Protein AF-A0A699T1L9-F1 (afdb_monomer_lite)

pLDDT: mean 80.92, std 9.51, range [46.59, 93.19]

Structure (mmCIF, N/CA/C/O backbone):
data_AF-A0A699T1L9-F1
#
_entry.id   AF-A0A699T1L9-F1
#
loop_
_atom_site.group_PDB
_atom_site.id
_atom_site.type_symbol
_atom_site.label_atom_id
_atom_site.label_alt_id
_atom_site.label_comp_id
_atom_site.label_asym_id
_atom_site.label_entity_id
_atom_site.label_seq_id
_atom_site.pdbx_PDB_ins_code
_atom_site.Cartn_x
_atom_site.Cartn_y
_atom_site.Cartn_z
_atom_site.occupancy
_atom_site.B_iso_or_equiv
_atom_site.auth_seq_id
_atom_site.auth_comp_id
_atom_site.auth_asym_id
_atom_site.auth_atom_id
_atom_site.pdbx_PDB_model_num
ATOM 1 N N . MET A 1 1 ? 4.391 -13.750 -10.829 1.00 46.59 1 MET A N 1
ATOM 2 C CA . MET A 1 1 ? 3.892 -12.609 -11.623 1.00 46.59 1 MET A CA 1
ATOM 3 C C . MET A 1 1 ? 3.121 -11.680 -10.705 1.00 46.59 1 MET A C 1
ATOM 5 O O . MET A 1 1 ? 2.368 -12.176 -9.878 1.00 46.59 1 MET A O 1
ATOM 9 N N . SER A 1 2 ? 3.310 -10.368 -10.816 1.00 55.69 2 SER A N 1
ATOM 10 C CA . SER A 1 2 ? 2.404 -9.396 -10.206 1.00 55.69 2 SER A CA 1
ATOM 11 C C . SER A 1 2 ? 1.022 -9.536 -10.855 1.00 55.69 2 SER A C 1
ATOM 13 O O . SER A 1 2 ? 0.913 -9.517 -12.077 1.00 55.69 2 SER A O 1
ATOM 15 N N . TYR A 1 3 ? -0.024 -9.729 -10.048 1.00 71.50 3 TYR A N 1
ATOM 16 C CA . TYR A 1 3 ? -1.412 -9.925 -10.493 1.00 71.50 3 TYR A CA 1
ATOM 17 C C . TYR A 1 3 ? -2.049 -8.613 -10.993 1.00 71.50 3 TYR A C 1
ATOM 19 O O . TYR A 1 3 ? -3.048 -8.153 -10.443 1.00 71.50 3 TYR A O 1
ATOM 27 N N . LEU A 1 4 ? -1.418 -7.956 -11.970 1.00 85.25 4 LEU A N 1
ATOM 28 C CA . LEU A 1 4 ? -1.923 -6.725 -12.572 1.00 85.25 4 LEU A CA 1
ATOM 29 C C . LEU A 1 4 ? -2.845 -7.057 -13.748 1.00 85.25 4 LEU A C 1
ATOM 31 O O . LEU A 1 4 ? -2.422 -7.688 -14.714 1.00 85.25 4 LEU A O 1
ATOM 35 N N . PHE A 1 5 ? -4.091 -6.606 -13.659 1.00 88.19 5 PHE A N 1
ATOM 36 C CA . PHE A 1 5 ? -5.054 -6.572 -14.758 1.00 88.19 5 PHE A CA 1
ATOM 37 C C . PHE A 1 5 ? -4.905 -5.272 -15.550 1.00 88.19 5 PHE A C 1
ATOM 39 O O . PHE A 1 5 ? -4.371 -4.297 -15.024 1.00 88.19 5 PHE A O 1
ATOM 46 N N . ASP A 1 6 ? -5.383 -5.246 -16.795 1.00 92.44 6 ASP A N 1
ATOM 47 C CA . ASP A 1 6 ? -5.338 -4.062 -17.668 1.00 92.44 6 ASP A CA 1
ATOM 48 C C . ASP A 1 6 ? -3.940 -3.412 -17.708 1.00 92.44 6 ASP A C 1
ATOM 50 O O . ASP A 1 6 ? -3.790 -2.203 -17.539 1.00 92.44 6 ASP A O 1
ATOM 54 N N . PHE A 1 7 ? -2.892 -4.235 -17.841 1.00 90.94 7 PHE A N 1
ATOM 55 C CA . PHE A 1 7 ? -1.515 -3.757 -17.766 1.00 90.94 7 PHE A CA 1
ATOM 56 C C . PHE A 1 7 ? -1.160 -2.869 -18.964 1.00 90.94 7 PHE A C 1
ATOM 58 O O . PHE A 1 7 ? -1.182 -3.304 -20.115 1.00 90.94 7 PHE A O 1
ATOM 65 N N . GLU A 1 8 ? -0.735 -1.648 -18.666 1.00 93.19 8 GLU A N 1
ATOM 66 C CA . GLU A 1 8 ? -0.229 -0.672 -19.616 1.00 93.19 8 GLU A CA 1
ATOM 67 C C . GLU A 1 8 ? 1.285 -0.533 -19.440 1.00 93.19 8 GLU A C 1
ATOM 69 O O . GLU A 1 8 ? 1.792 -0.190 -18.365 1.00 93.19 8 GLU A O 1
ATOM 74 N N . LYS A 1 9 ? 2.035 -0.795 -20.513 1.00 92.38 9 LYS A N 1
ATOM 75 C CA . LYS A 1 9 ? 3.483 -0.590 -20.519 1.00 92.38 9 LYS A CA 1
ATOM 76 C C . LYS A 1 9 ? 3.784 0.906 -20.572 1.00 92.38 9 LYS A C 1
ATOM 78 O O . LYS A 1 9 ? 3.317 1.600 -21.466 1.00 92.38 9 LYS A O 1
ATOM 83 N N . LEU A 1 10 ? 4.641 1.373 -19.669 1.00 90.81 10 LEU A N 1
ATOM 84 C CA . LEU A 1 10 ? 5.040 2.774 -19.572 1.00 90.81 10 LEU A CA 1
ATOM 85 C C . LEU A 1 10 ? 6.554 2.919 -19.728 1.00 90.81 10 LEU A C 1
ATOM 87 O O . LEU A 1 10 ? 7.333 2.060 -19.314 1.00 90.81 10 LEU A O 1
ATOM 91 N N . ASN A 1 11 ? 6.984 4.060 -20.259 1.00 87.44 11 ASN A N 1
ATOM 92 C CA . ASN A 1 11 ? 8.362 4.526 -20.124 1.00 87.44 11 ASN A CA 1
ATOM 93 C C . ASN A 1 11 ? 8.466 5.465 -18.912 1.00 87.44 11 ASN A C 1
ATOM 95 O O . ASN A 1 11 ? 8.818 6.633 -19.053 1.00 87.44 11 ASN A O 1
ATOM 99 N N . GLY A 1 12 ? 8.054 4.967 -17.743 1.00 85.94 12 GLY A N 1
ATOM 100 C CA . GLY A 1 12 ? 7.908 5.778 -16.540 1.00 85.94 12 GLY A CA 1
ATOM 101 C C . GLY A 1 12 ? 9.241 6.256 -15.961 1.00 85.94 12 GLY A C 1
ATOM 102 O O . GLY A 1 12 ? 10.325 5.846 -16.387 1.00 85.94 12 GLY A O 1
ATOM 103 N N . GLY A 1 13 ? 9.136 7.124 -14.954 1.00 88.62 13 GLY A N 1
ATOM 104 C CA . GLY A 1 13 ? 10.280 7.631 -14.201 1.00 88.62 13 GLY A CA 1
ATOM 105 C C . GLY A 1 13 ? 10.988 6.560 -13.363 1.00 88.62 13 GLY A C 1
ATOM 106 O O . GLY A 1 13 ? 10.676 5.366 -13.411 1.00 88.62 13 GLY A O 1
ATOM 107 N N . TYR A 1 14 ? 11.956 7.010 -12.569 1.00 87.56 14 TYR A N 1
ATOM 108 C CA . TYR A 1 14 ? 12.707 6.162 -11.649 1.00 87.56 14 TYR A CA 1
ATOM 109 C C . TYR A 1 14 ? 12.236 6.380 -10.213 1.00 87.56 14 TYR A C 1
ATOM 111 O O . TYR A 1 14 ? 11.976 7.508 -9.805 1.00 87.56 14 TYR A O 1
ATOM 119 N N . VAL A 1 15 ? 12.167 5.300 -9.440 1.00 82.88 15 VAL A N 1
ATOM 120 C CA . VAL A 1 15 ? 11.810 5.321 -8.018 1.00 82.88 15 VAL A CA 1
ATOM 121 C C . VAL A 1 15 ? 12.934 4.706 -7.190 1.00 82.88 15 VAL A C 1
ATOM 123 O O . VAL A 1 15 ? 13.417 3.612 -7.487 1.00 82.88 15 VAL A O 1
ATOM 126 N N . ALA A 1 16 ? 13.390 5.432 -6.173 1.00 83.25 16 ALA A N 1
ATOM 127 C CA . ALA A 1 16 ? 14.438 4.994 -5.257 1.00 83.25 16 ALA A CA 1
ATOM 128 C C . ALA A 1 16 ? 13.836 4.443 -3.955 1.00 83.25 16 ALA A C 1
ATOM 130 O O . ALA A 1 16 ? 12.785 4.895 -3.510 1.00 83.25 16 ALA A O 1
ATOM 131 N N . PHE A 1 17 ? 14.519 3.479 -3.331 1.00 73.50 17 PHE A N 1
ATOM 132 C CA . PHE A 1 17 ? 14.109 2.871 -2.059 1.00 73.50 17 PHE A CA 1
ATOM 133 C C . PHE A 1 17 ? 15.242 2.939 -1.049 1.00 73.50 17 PHE A C 1
ATOM 135 O O . PHE A 1 17 ? 16.355 2.515 -1.372 1.00 73.50 17 PHE A O 1
ATOM 142 N N . GLY A 1 18 ? 14.937 3.407 0.166 1.00 69.56 18 GLY A N 1
ATOM 143 C CA . GLY A 1 18 ? 15.801 3.257 1.342 1.00 69.56 18 GLY A CA 1
ATOM 144 C C . GLY A 1 18 ? 17.262 3.649 1.104 1.00 69.56 18 GLY A C 1
ATOM 145 O O . GLY A 1 18 ? 18.150 2.860 1.397 1.00 69.56 18 GLY A O 1
ATOM 146 N N . GLY A 1 19 ? 17.511 4.816 0.500 1.00 65.06 19 GLY A N 1
ATOM 147 C CA . GLY A 1 19 ? 18.870 5.326 0.274 1.00 65.06 19 GLY A CA 1
ATOM 148 C C . GLY A 1 19 ? 19.611 4.767 -0.950 1.00 65.06 19 GLY A C 1
ATOM 149 O O . GLY A 1 19 ? 20.774 5.103 -1.154 1.00 65.06 19 GLY A O 1
ATOM 150 N N . ASN A 1 20 ? 18.975 3.954 -1.803 1.00 66.19 20 ASN A N 1
ATOM 151 C CA . ASN A 1 20 ? 19.588 3.557 -3.075 1.00 66.19 20 ASN A CA 1
ATOM 152 C C . ASN A 1 20 ? 19.714 4.753 -4.029 1.00 66.19 20 ASN A C 1
ATOM 154 O O . ASN A 1 20 ? 18.711 5.259 -4.526 1.00 66.19 20 ASN A O 1
ATOM 158 N N . LEU A 1 21 ? 20.953 5.137 -4.355 1.00 62.66 21 LEU A N 1
ATOM 159 C CA . LEU A 1 21 ? 21.251 6.202 -5.325 1.00 62.66 21 LEU A CA 1
ATOM 160 C C . LEU A 1 21 ? 20.791 5.856 -6.751 1.00 62.66 21 LEU A C 1
ATOM 162 O O . LEU A 1 21 ? 20.511 6.7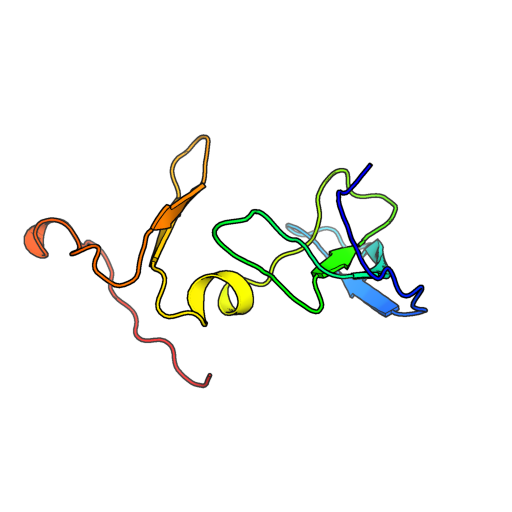46 -7.550 1.00 62.66 21 LEU A O 1
ATOM 166 N N . LYS A 1 22 ? 20.693 4.562 -7.082 1.00 76.94 22 LYS A N 1
ATOM 167 C CA . LYS A 1 22 ? 20.167 4.091 -8.368 1.00 76.94 22 LYS A CA 1
ATOM 168 C C . LYS A 1 22 ? 18.686 3.760 -8.210 1.00 76.94 22 LYS A C 1
ATOM 170 O O . LYS A 1 22 ? 18.327 2.699 -7.700 1.00 76.94 22 LYS A O 1
ATOM 175 N N . GLY A 1 23 ? 17.828 4.687 -8.629 1.00 81.12 23 GLY A N 1
ATOM 176 C CA . GLY A 1 23 ? 16.396 4.429 -8.745 1.00 81.12 23 GLY A CA 1
ATOM 177 C C . GLY A 1 23 ? 16.114 3.298 -9.738 1.00 81.12 23 GLY A C 1
ATOM 178 O O . GLY A 1 23 ? 16.883 3.058 -10.669 1.00 81.12 23 GLY A O 1
ATOM 179 N N . ARG A 1 24 ? 14.998 2.596 -9.553 1.00 86.56 24 ARG A N 1
ATOM 180 C CA . ARG A 1 24 ? 14.520 1.564 -10.477 1.00 86.56 24 ARG A CA 1
ATOM 181 C C . ARG A 1 24 ? 13.448 2.124 -11.392 1.00 86.56 24 ARG A C 1
ATOM 183 O O . ARG A 1 24 ? 12.620 2.922 -10.964 1.00 86.56 24 ARG A O 1
ATOM 190 N N . LYS A 1 25 ? 13.448 1.688 -12.647 1.00 89.00 25 LYS A N 1
ATOM 191 C CA . LYS A 1 25 ? 12.524 2.201 -13.657 1.00 89.00 25 LYS A CA 1
ATOM 192 C C . LYS A 1 25 ? 11.123 1.618 -13.493 1.00 89.00 25 LYS A C 1
ATOM 194 O O . LYS A 1 25 ? 10.956 0.397 -13.422 1.00 89.00 25 LYS A O 1
ATOM 199 N N . ILE A 1 26 ? 10.121 2.487 -13.508 1.00 89.38 26 ILE A N 1
ATOM 200 C CA . ILE A 1 26 ? 8.719 2.089 -13.627 1.00 89.38 26 ILE A CA 1
ATOM 201 C C . ILE A 1 26 ? 8.492 1.574 -15.052 1.00 89.38 26 ILE A C 1
ATOM 203 O O . ILE A 1 26 ? 8.688 2.292 -16.031 1.00 89.38 26 ILE A O 1
ATOM 207 N N . PHE A 1 27 ? 8.108 0.306 -15.162 1.00 89.31 27 PHE A N 1
ATOM 208 C CA . PHE A 1 27 ? 7.947 -0.395 -16.438 1.00 89.31 27 PHE A CA 1
ATOM 209 C C . PHE A 1 27 ? 6.515 -0.332 -16.972 1.00 89.31 27 PHE A C 1
ATOM 211 O O . PHE A 1 27 ? 6.272 -0.519 -18.163 1.00 89.31 27 PHE A O 1
ATOM 218 N N . GLY A 1 28 ? 5.553 -0.097 -16.089 1.00 91.00 28 GLY A N 1
ATOM 219 C CA . GLY A 1 28 ? 4.154 -0.001 -16.455 1.00 91.00 28 GLY A CA 1
ATOM 220 C C . GLY A 1 28 ? 3.270 0.197 -15.247 1.00 91.00 28 GLY A C 1
ATOM 221 O O . GLY A 1 28 ? 3.759 0.304 -14.119 1.00 91.00 28 GLY A O 1
ATOM 222 N N . LYS A 1 29 ? 1.972 0.225 -15.495 1.00 91.50 29 LYS A N 1
ATOM 223 C CA . LYS A 1 29 ? 0.946 0.264 -14.461 1.00 91.50 29 LYS A CA 1
ATOM 224 C C . LYS A 1 29 ? -0.189 -0.681 -14.818 1.00 91.50 29 LYS A C 1
ATOM 226 O O . LYS A 1 29 ? -0.315 -1.098 -15.962 1.00 91.50 29 LYS A O 1
ATOM 231 N N . GLY A 1 30 ? -1.001 -1.033 -13.841 1.00 91.06 30 GLY A N 1
ATOM 232 C CA . GLY A 1 30 ? -2.208 -1.813 -14.067 1.00 91.06 30 GLY A CA 1
ATOM 233 C C . GLY A 1 30 ? -3.118 -1.746 -12.858 1.00 91.06 30 GLY A C 1
ATOM 234 O O . GLY A 1 30 ? -2.921 -0.931 -11.958 1.00 91.06 30 GLY A O 1
ATOM 235 N N . LYS A 1 31 ? -4.106 -2.628 -12.826 1.00 90.62 31 LYS A N 1
ATOM 236 C CA . LYS A 1 31 ? -5.102 -2.699 -11.763 1.00 90.62 31 LYS A CA 1
ATOM 237 C C . LYS A 1 31 ? -4.887 -3.927 -10.902 1.00 90.62 31 LYS A C 1
ATOM 239 O O . LYS A 1 31 ? -4.572 -4.999 -11.412 1.00 90.62 31 LYS A O 1
ATOM 244 N N . ILE A 1 32 ? -5.118 -3.802 -9.603 1.00 87.62 32 ILE A N 1
ATOM 245 C CA . ILE A 1 32 ? -5.189 -4.947 -8.691 1.00 87.62 32 ILE A CA 1
ATOM 246 C C . ILE A 1 32 ? -6.622 -5.090 -8.233 1.00 87.62 32 ILE A C 1
ATOM 248 O O . ILE A 1 32 ? -7.195 -4.143 -7.707 1.00 87.62 32 ILE A O 1
ATOM 252 N N . LYS A 1 33 ? -7.169 -6.294 -8.386 1.00 86.81 33 LYS A N 1
ATOM 253 C CA . LYS A 1 33 ? -8.484 -6.657 -7.868 1.00 86.81 33 LYS A CA 1
ATOM 254 C C . LYS A 1 33 ? -8.323 -7.769 -6.852 1.00 86.81 33 LYS A C 1
ATOM 256 O O . LYS A 1 33 ? -7.772 -8.822 -7.164 1.00 86.81 33 LYS A O 1
ATOM 261 N N . THR A 1 34 ? -8.790 -7.528 -5.634 1.00 82.00 34 THR A N 1
ATOM 262 C CA . THR A 1 34 ? -8.774 -8.524 -4.545 1.00 82.00 34 THR A CA 1
ATOM 263 C C . THR A 1 34 ? -10.168 -9.091 -4.260 1.00 82.00 34 THR A C 1
ATOM 265 O O . THR A 1 34 ? -10.348 -9.859 -3.319 1.00 82.00 34 THR A O 1
ATOM 268 N N . GLY A 1 35 ? -11.179 -8.675 -5.033 1.00 82.88 35 GLY A N 1
ATOM 269 C CA . GLY A 1 35 ? -12.595 -9.003 -4.832 1.00 82.88 35 GLY A CA 1
ATOM 270 C C . GLY A 1 35 ? -13.276 -8.143 -3.764 1.00 82.88 35 GLY A C 1
ATOM 271 O O . GLY A 1 35 ? -14.437 -7.784 -3.919 1.00 82.88 35 GLY A O 1
ATOM 272 N N . LYS A 1 36 ? -12.551 -7.763 -2.703 1.00 82.44 36 LYS A N 1
ATOM 273 C CA . LYS A 1 36 ? -13.028 -6.813 -1.678 1.00 82.44 36 LYS A CA 1
ATOM 274 C C . LYS A 1 36 ? -12.594 -5.377 -1.954 1.00 82.44 36 LYS A C 1
ATOM 276 O O . LYS A 1 36 ? -13.278 -4.437 -1.562 1.00 82.44 36 LYS A O 1
ATOM 281 N N . LEU A 1 37 ? -11.432 -5.216 -2.579 1.00 82.38 37 LEU A N 1
ATOM 282 C CA . LEU A 1 37 ? -10.832 -3.921 -2.852 1.00 82.38 37 LEU A CA 1
ATOM 283 C C . LEU A 1 37 ? -10.119 -3.940 -4.196 1.00 82.38 37 LEU A C 1
ATOM 285 O O . LEU A 1 37 ? -9.357 -4.866 -4.495 1.00 82.38 37 LEU A O 1
ATOM 289 N N . ASP A 1 38 ? -10.342 -2.869 -4.942 1.00 86.06 38 ASP A N 1
ATOM 290 C CA . ASP A 1 38 ? -9.718 -2.639 -6.233 1.00 86.06 38 ASP A CA 1
ATOM 291 C C . ASP A 1 38 ? -8.803 -1.420 -6.155 1.00 86.06 38 ASP A C 1
ATOM 293 O O . ASP A 1 38 ? -9.136 -0.426 -5.499 1.00 86.06 38 ASP A O 1
ATOM 297 N N . PHE A 1 39 ? -7.666 -1.498 -6.831 1.00 84.69 39 PHE A N 1
ATOM 298 C CA . PHE A 1 39 ? -6.697 -0.419 -6.950 1.00 84.69 39 PHE A CA 1
ATOM 299 C C . PHE A 1 39 ? -6.388 -0.187 -8.417 1.00 84.69 39 PHE A C 1
ATOM 301 O O . PHE A 1 39 ? -5.982 -1.121 -9.111 1.00 84.69 39 PHE A O 1
ATOM 308 N N . ASP A 1 40 ? -6.548 1.053 -8.853 1.00 86.75 40 ASP A N 1
ATOM 309 C CA . ASP A 1 40 ? -6.149 1.504 -10.179 1.00 86.75 40 ASP A CA 1
ATOM 310 C C . ASP A 1 40 ? -4.744 2.120 -10.134 1.00 86.75 40 ASP A C 1
ATOM 312 O O . ASP A 1 40 ? -4.234 2.464 -9.064 1.00 86.75 40 ASP A O 1
ATOM 316 N N . ASP A 1 41 ? -4.108 2.228 -11.303 1.00 87.25 41 ASP A N 1
ATOM 317 C CA . ASP A 1 41 ? -2.788 2.846 -11.479 1.00 87.25 41 ASP A CA 1
ATOM 318 C C . ASP A 1 41 ? -1.703 2.305 -10.522 1.00 87.25 41 ASP A C 1
ATOM 320 O O . ASP A 1 41 ? -0.882 3.045 -9.973 1.00 87.25 41 ASP A O 1
ATOM 324 N N . VAL A 1 42 ? -1.681 0.985 -10.320 1.00 87.56 42 VAL A N 1
ATOM 325 C 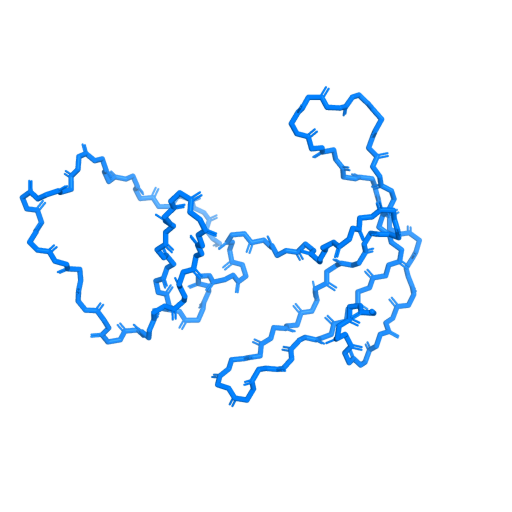CA . VAL A 1 42 ? -0.640 0.308 -9.542 1.00 87.56 42 VAL A CA 1
ATOM 326 C C . VAL A 1 42 ? 0.607 0.150 -10.400 1.00 87.56 42 VAL A C 1
ATOM 328 O O . VAL A 1 42 ? 0.603 -0.576 -11.396 1.00 87.56 42 VAL A O 1
ATOM 331 N N . TYR A 1 43 ? 1.695 0.796 -9.987 1.00 88.12 43 TYR A N 1
ATOM 332 C CA . TYR A 1 43 ? 2.939 0.809 -10.745 1.00 88.12 43 TYR A CA 1
ATOM 333 C C . TYR A 1 43 ? 3.758 -0.469 -10.556 1.00 88.12 43 TYR A C 1
ATOM 335 O O . TYR A 1 43 ? 4.036 -0.928 -9.441 1.00 88.12 43 TYR A O 1
ATOM 343 N N . PHE A 1 44 ? 4.207 -1.006 -11.685 1.00 86.62 44 PHE A N 1
ATOM 344 C CA . PHE A 1 44 ? 5.099 -2.146 -11.770 1.00 86.62 44 PHE A CA 1
ATOM 345 C C . PHE A 1 44 ? 6.530 -1.693 -12.037 1.00 86.62 44 PHE A C 1
ATOM 347 O O . PHE A 1 44 ? 6.817 -0.989 -13.008 1.00 86.62 44 PHE A O 1
ATOM 354 N N . VAL A 1 45 ? 7.452 -2.167 -11.208 1.00 87.06 45 VAL A N 1
ATOM 355 C CA . VAL A 1 45 ? 8.888 -1.950 -11.369 1.00 87.06 45 VAL A CA 1
ATOM 356 C C . VAL A 1 45 ? 9.522 -3.300 -11.657 1.00 87.06 45 VAL A C 1
ATOM 358 O O . VAL A 1 45 ? 9.515 -4.182 -10.805 1.00 87.06 45 VAL A O 1
ATOM 361 N N . LYS A 1 46 ? 10.073 -3.462 -12.864 1.00 77.62 46 LYS A N 1
ATOM 362 C CA . LYS A 1 46 ? 10.495 -4.763 -13.416 1.00 77.62 46 LYS A CA 1
ATOM 363 C C . LYS A 1 46 ? 11.470 -5.542 -12.525 1.00 77.62 46 LYS A C 1
ATOM 365 O O . LYS A 1 46 ? 11.443 -6.765 -12.505 1.00 77.62 46 LYS A O 1
ATOM 370 N N . GLU A 1 47 ? 12.336 -4.837 -11.809 1.00 79.88 47 GLU A N 1
ATOM 371 C CA . GLU A 1 47 ? 13.375 -5.429 -10.958 1.00 79.88 47 GLU A CA 1
ATOM 372 C C . GLU A 1 47 ? 12.937 -5.622 -9.500 1.00 79.88 47 GLU A C 1
ATOM 374 O O . GLU A 1 47 ? 13.709 -6.111 -8.675 1.00 79.88 47 GLU A O 1
ATOM 379 N N . LEU A 1 48 ? 11.708 -5.230 -9.159 1.00 76.81 48 LEU A N 1
ATOM 380 C CA . LEU A 1 48 ? 11.132 -5.487 -7.849 1.00 76.81 48 LEU A CA 1
ATOM 381 C C . LEU A 1 48 ? 10.252 -6.729 -7.900 1.00 76.81 48 LEU A C 1
ATOM 383 O O . LEU A 1 48 ? 9.447 -6.918 -8.806 1.00 76.81 48 LEU A O 1
ATOM 387 N N . LYS A 1 49 ? 10.352 -7.546 -6.851 1.00 67.69 49 LYS A N 1
ATOM 388 C CA . LYS A 1 49 ? 9.429 -8.666 -6.623 1.00 67.69 49 LYS A CA 1
ATOM 389 C C . LYS A 1 49 ? 8.030 -8.203 -6.186 1.00 67.69 49 LYS A C 1
ATOM 391 O O . LYS A 1 49 ? 7.124 -9.026 -6.110 1.00 67.69 49 LYS A O 1
ATOM 396 N N . PHE A 1 50 ? 7.855 -6.911 -5.899 1.00 70.00 50 PHE A N 1
ATOM 397 C CA . PHE A 1 50 ? 6.641 -6.335 -5.322 1.00 70.00 50 PHE A CA 1
ATOM 398 C C . PHE A 1 50 ? 6.122 -5.164 -6.164 1.00 70.00 50 PHE A C 1
ATOM 400 O O . PHE A 1 50 ? 6.905 -4.421 -6.755 1.00 70.00 50 PHE A O 1
ATOM 407 N N . ASN A 1 51 ? 4.798 -4.994 -6.182 1.00 70.56 51 ASN A N 1
ATOM 408 C CA . ASN A 1 51 ? 4.138 -3.836 -6.783 1.00 70.56 51 ASN A CA 1
ATOM 409 C C . ASN A 1 51 ? 4.210 -2.629 -5.849 1.00 70.56 51 ASN A C 1
ATOM 411 O O . ASN A 1 51 ? 4.147 -2.785 -4.626 1.00 70.56 51 ASN A O 1
ATOM 415 N N . LEU A 1 52 ? 4.281 -1.431 -6.425 1.00 69.38 52 LEU A N 1
ATOM 416 C CA . LEU A 1 52 ? 4.248 -0.207 -5.642 1.00 69.38 52 LEU A CA 1
ATOM 417 C C . LEU A 1 52 ? 2.821 0.243 -5.406 1.00 69.38 52 LEU A C 1
ATOM 419 O O . LEU A 1 52 ? 2.084 0.521 -6.346 1.00 69.38 52 LEU A O 1
ATOM 423 N N . PHE A 1 53 ? 2.476 0.363 -4.132 1.00 71.19 53 PHE A N 1
ATOM 424 C CA . PHE A 1 53 ? 1.286 1.066 -3.698 1.00 71.19 53 PHE A CA 1
ATOM 425 C C . PHE A 1 53 ? 1.718 2.363 -3.039 1.00 71.19 53 PHE A C 1
ATOM 427 O O . PHE A 1 53 ? 2.540 2.335 -2.118 1.00 71.19 53 PHE A O 1
ATOM 434 N N . SER A 1 54 ? 1.132 3.478 -3.460 1.00 72.31 54 SER A N 1
ATOM 435 C CA . SER A 1 54 ? 1.201 4.676 -2.638 1.00 72.31 54 SER A CA 1
ATOM 436 C C . SER A 1 54 ? 0.429 4.450 -1.336 1.00 72.31 54 SER A C 1
ATOM 438 O O . SER A 1 54 ? -0.618 3.797 -1.303 1.00 72.31 54 SER A O 1
ATOM 440 N N . VAL A 1 55 ? 0.938 5.025 -0.250 1.00 66.50 55 VAL A N 1
ATOM 441 C CA . VAL A 1 55 ? 0.237 5.071 1.036 1.00 66.50 55 VAL A CA 1
ATOM 442 C C . VAL A 1 55 ? -1.100 5.816 0.901 1.00 66.50 55 VAL A C 1
ATOM 444 O O . VAL A 1 55 ? -2.064 5.438 1.565 1.00 66.50 55 VAL A O 1
ATOM 447 N N . SER A 1 56 ? -1.194 6.809 0.007 1.00 68.00 56 SER A N 1
ATOM 448 C CA . SER A 1 56 ? -2.467 7.460 -0.337 1.00 68.00 56 SER A CA 1
ATOM 449 C C . SER A 1 56 ? -3.442 6.465 -0.964 1.00 68.00 56 SER A C 1
ATOM 451 O O . SER A 1 56 ? -4.456 6.163 -0.346 1.00 68.00 56 SER A O 1
ATOM 453 N N . GLN A 1 57 ? -3.055 5.807 -2.064 1.00 71.31 57 GLN A N 1
ATOM 454 C CA . GLN A 1 57 ? -3.886 4.826 -2.785 1.00 71.31 57 GLN A CA 1
ATOM 455 C C . GLN A 1 57 ? -4.490 3.740 -1.877 1.00 71.31 57 GLN A C 1
ATOM 457 O O . GLN A 1 57 ? -5.587 3.245 -2.134 1.00 71.31 57 GLN A O 1
ATOM 462 N N . ARG A 1 58 ? -3.794 3.355 -0.798 1.00 74.31 58 ARG A N 1
ATOM 463 C CA . ARG A 1 58 ? -4.313 2.399 0.196 1.00 74.31 58 ARG A CA 1
ATOM 464 C C . ARG A 1 58 ? -5.359 2.991 1.146 1.00 74.31 58 ARG A C 1
ATOM 466 O O . ARG A 1 58 ? -6.265 2.273 1.563 1.00 74.31 58 ARG A O 1
ATOM 473 N N . CYS A 1 59 ? -5.236 4.269 1.484 1.00 72.75 59 CYS A N 1
ATOM 474 C CA . CYS A 1 59 ? -6.084 4.983 2.439 1.00 72.75 59 CYS A CA 1
ATOM 475 C C . CYS A 1 59 ? -7.254 5.748 1.793 1.00 72.75 59 CYS A C 1
ATOM 477 O O . CYS A 1 59 ? -8.211 6.079 2.491 1.00 72.75 59 CYS A O 1
ATOM 479 N N . ASP A 1 60 ? -7.212 6.018 0.485 1.00 70.44 60 ASP A N 1
ATOM 480 C CA . ASP A 1 60 ? -8.162 6.914 -0.202 1.00 70.44 60 ASP A CA 1
ATOM 481 C C . ASP A 1 60 ? -9.624 6.439 -0.130 1.00 70.44 60 ASP A C 1
ATOM 483 O O . ASP A 1 60 ? -10.560 7.235 -0.142 1.00 70.44 60 ASP A O 1
ATOM 487 N N . LYS A 1 61 ? -9.852 5.132 0.034 1.00 74.06 61 LYS A N 1
ATOM 488 C CA . LYS A 1 61 ? -11.198 4.536 0.131 1.00 74.06 61 LYS A CA 1
ATOM 489 C C . LYS A 1 61 ? -11.779 4.546 1.551 1.00 74.06 61 LYS A C 1
ATOM 491 O O . LYS A 1 61 ? -12.580 3.678 1.889 1.00 74.06 61 LYS A O 1
ATOM 496 N N . LYS A 1 62 ? -11.366 5.508 2.388 1.00 79.38 62 LYS A N 1
ATOM 497 C CA . LYS A 1 62 ? -11.707 5.616 3.826 1.00 79.38 62 LYS A CA 1
ATOM 498 C C . LYS A 1 62 ? -11.284 4.399 4.659 1.00 79.38 62 LYS A C 1
ATOM 500 O O . LYS A 1 62 ? -11.708 4.251 5.800 1.00 79.38 62 LYS A O 1
ATOM 505 N N . ASN A 1 63 ? -10.458 3.527 4.090 1.00 80.81 63 ASN A N 1
ATOM 506 C CA . ASN A 1 63 ? -9.913 2.372 4.780 1.00 80.81 63 ASN A CA 1
ATOM 507 C C . ASN A 1 63 ? -8.741 2.807 5.652 1.00 80.81 63 ASN A C 1
ATOM 509 O O . ASN A 1 63 ? -7.928 3.647 5.256 1.00 80.81 63 ASN A O 1
ATOM 513 N N . SER A 1 64 ? -8.622 2.178 6.814 1.00 82.31 64 SER A N 1
ATOM 514 C CA . SER A 1 64 ? -7.431 2.320 7.646 1.00 82.31 64 SER A CA 1
ATOM 515 C C . SER A 1 64 ? -6.412 1.254 7.267 1.00 82.31 64 SER A C 1
ATOM 517 O O . SER A 1 64 ? -6.778 0.139 6.903 1.00 82.31 64 SER A O 1
ATOM 519 N N . VAL A 1 65 ? -5.126 1.585 7.345 1.00 83.12 65 VAL A N 1
ATOM 520 C CA . VAL A 1 65 ? -4.046 0.616 7.134 1.00 83.12 65 VAL A CA 1
ATOM 521 C C . VAL A 1 65 ? -3.292 0.464 8.439 1.00 83.12 65 VAL A C 1
ATOM 523 O O . VAL A 1 65 ? -2.813 1.451 8.993 1.00 83.12 65 VAL A O 1
ATOM 526 N N . PHE A 1 66 ? -3.195 -0.768 8.918 1.00 85.31 66 PHE A N 1
ATOM 527 C CA . PHE A 1 66 ? -2.450 -1.111 10.118 1.00 85.31 66 PHE A CA 1
ATOM 528 C C . PHE A 1 66 ? -1.197 -1.886 9.726 1.00 85.31 66 PHE A C 1
ATOM 530 O O . PHE A 1 66 ? -1.291 -2.843 8.962 1.00 85.31 66 PHE A O 1
ATOM 537 N N . PHE A 1 67 ? -0.033 -1.469 10.215 1.00 85.81 67 PHE A N 1
ATOM 538 C CA . PHE A 1 67 ? 1.242 -2.123 9.933 1.00 85.81 67 PHE A CA 1
ATOM 539 C C . PHE A 1 67 ? 1.729 -2.846 11.185 1.00 85.81 67 PHE A C 1
ATOM 541 O O . PHE A 1 67 ? 1.779 -2.254 12.262 1.00 85.81 67 PHE A O 1
ATOM 548 N N . THR A 1 68 ? 2.111 -4.109 11.031 1.00 88.38 68 THR A N 1
ATOM 549 C CA . THR A 1 68 ? 2.833 -4.881 12.044 1.00 88.38 68 THR A CA 1
ATOM 550 C C . THR A 1 68 ? 4.284 -5.068 11.601 1.00 88.38 68 THR A C 1
ATOM 552 O O . THR A 1 68 ? 4.711 -4.581 10.551 1.00 88.38 68 THR A O 1
ATOM 555 N N . ASN A 1 69 ? 5.070 -5.779 12.405 1.00 88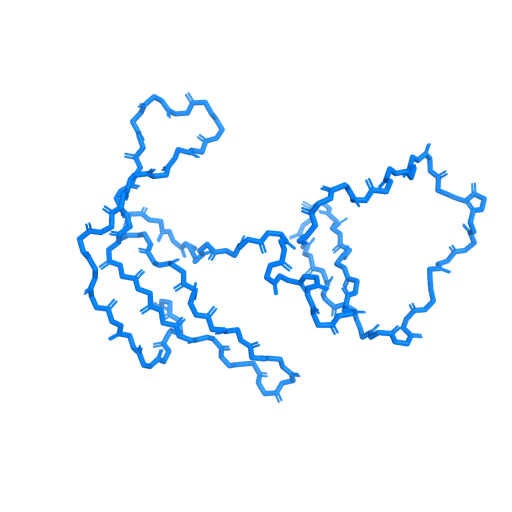.06 69 ASN A N 1
ATOM 556 C CA . ASN A 1 69 ? 6.435 -6.153 12.043 1.00 88.06 69 ASN A CA 1
ATOM 557 C C . ASN A 1 69 ? 6.507 -7.145 10.864 1.00 88.06 69 ASN A C 1
ATOM 559 O O . ASN A 1 69 ? 7.564 -7.253 10.245 1.00 88.06 69 ASN A O 1
ATOM 563 N N . THR A 1 70 ? 5.426 -7.870 10.558 1.00 88.94 70 THR A N 1
ATOM 564 C CA . THR A 1 70 ? 5.419 -8.942 9.547 1.00 88.94 70 THR A CA 1
ATOM 565 C C . THR A 1 70 ? 4.425 -8.725 8.414 1.00 88.94 70 THR A C 1
ATOM 567 O O . THR A 1 70 ? 4.608 -9.284 7.333 1.00 88.94 70 THR A O 1
ATOM 570 N N . GLU A 1 71 ? 3.387 -7.921 8.620 1.00 86.31 71 GLU A N 1
ATOM 571 C CA . GLU A 1 71 ? 2.323 -7.729 7.644 1.00 86.31 71 GLU A CA 1
ATOM 572 C C . GLU A 1 71 ? 1.714 -6.328 7.714 1.00 86.31 71 GLU A C 1
ATOM 574 O O . GLU A 1 71 ? 2.034 -5.504 8.570 1.00 86.31 71 GLU A O 1
ATOM 579 N N . TYR A 1 72 ? 0.816 -6.046 6.777 1.00 85.69 72 TYR A N 1
ATOM 580 C CA . TYR A 1 72 ? -0.074 -4.904 6.876 1.00 85.69 72 TYR A CA 1
ATOM 581 C C . TYR A 1 72 ? -1.500 -5.358 6.590 1.00 85.69 72 TYR A C 1
ATOM 583 O O . TYR A 1 72 ? -1.747 -6.187 5.713 1.00 85.69 72 TYR A O 1
ATOM 591 N N . LEU A 1 73 ? -2.444 -4.773 7.311 1.00 85.94 73 LEU A N 1
ATOM 592 C CA . LEU A 1 73 ? -3.862 -5.064 7.210 1.00 85.94 73 LEU A CA 1
ATOM 593 C C . LEU A 1 73 ? -4.570 -3.833 6.658 1.00 85.94 73 LEU A C 1
ATOM 595 O O . LEU A 1 73 ? -4.356 -2.718 7.133 1.00 85.94 73 LEU A O 1
ATOM 599 N N 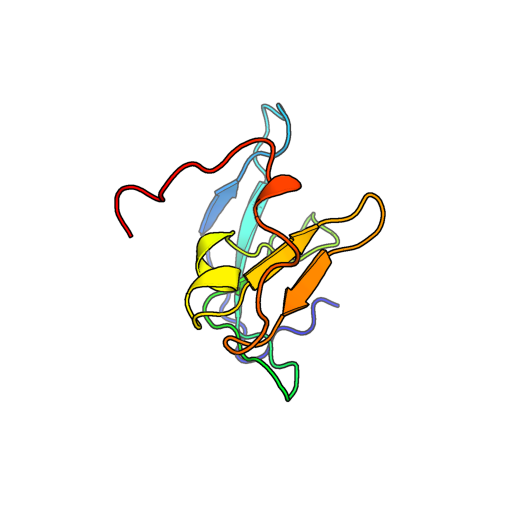. VAL A 1 74 ? -5.422 -4.030 5.653 1.00 85.38 74 VAL A N 1
ATOM 600 C CA . VAL A 1 74 ? -6.349 -2.994 5.185 1.00 85.38 74 VAL A CA 1
ATOM 601 C C . VAL A 1 74 ? -7.686 -3.239 5.867 1.00 85.38 74 VAL A C 1
ATOM 603 O O . VAL A 1 74 ? -8.331 -4.264 5.647 1.00 85.38 74 VAL A O 1
ATOM 606 N N . LEU A 1 75 ? -8.075 -2.307 6.725 1.00 86.38 75 LEU A N 1
ATOM 607 C CA . LEU A 1 75 ? -9.255 -2.380 7.570 1.00 86.38 75 LEU A CA 1
ATOM 608 C C . LEU A 1 75 ? -10.388 -1.576 6.935 1.00 86.38 75 LEU A C 1
ATOM 610 O O . LEU A 1 75 ? -10.169 -0.487 6.403 1.00 86.38 75 LEU A O 1
ATOM 614 N N . SER A 1 76 ? -11.605 -2.115 7.012 1.00 85.75 76 SER A N 1
ATOM 615 C CA . SER A 1 76 ? -12.804 -1.460 6.482 1.00 85.75 76 SER A CA 1
ATOM 616 C C . SER A 1 76 ? -13.031 -0.079 7.113 1.00 85.75 76 SER A C 1
ATOM 618 O O . SER A 1 76 ? -12.630 0.112 8.263 1.00 85.75 76 SER A O 1
ATOM 620 N N . PRO A 1 77 ? -13.781 0.835 6.473 1.00 84.06 77 PRO A N 1
ATOM 621 C CA . PRO A 1 77 ? -13.990 2.190 6.993 1.00 84.06 77 PRO A CA 1
ATOM 622 C C . PRO A 1 77 ? -14.715 2.246 8.342 1.00 84.06 77 PRO A C 1
ATOM 624 O O . PRO A 1 77 ? -14.571 3.205 9.089 1.00 84.06 77 PRO A O 1
ATOM 627 N N . ASN A 1 78 ? -15.484 1.204 8.667 1.00 86.69 78 ASN A N 1
ATOM 628 C CA . ASN A 1 78 ? -16.219 1.095 9.927 1.00 86.69 78 ASN A CA 1
ATOM 629 C C . ASN A 1 78 ? -15.355 0.565 11.080 1.00 86.69 78 ASN A C 1
ATOM 631 O O . ASN A 1 78 ? -15.846 0.438 12.203 1.00 86.69 78 ASN A O 1
ATOM 635 N N . PHE A 1 79 ? -14.095 0.213 10.811 1.00 86.88 79 PHE A N 1
ATOM 636 C CA . PHE A 1 79 ? -13.172 -0.201 11.853 1.00 86.88 79 PHE A CA 1
ATOM 637 C C . PHE A 1 79 ? -12.889 0.994 12.762 1.00 86.88 79 PHE A C 1
ATOM 639 O O . PHE A 1 79 ? -12.360 2.015 12.323 1.00 86.88 79 PHE A O 1
ATOM 646 N N . LYS A 1 80 ? -13.251 0.864 14.035 1.00 82.94 80 LYS A N 1
ATOM 647 C CA . LYS A 1 80 ? -12.930 1.864 15.049 1.00 82.94 80 LYS A CA 1
ATOM 648 C C . LYS A 1 80 ? -11.546 1.553 15.592 1.00 82.94 80 LYS A C 1
ATOM 650 O O . LYS A 1 80 ? -11.273 0.406 15.940 1.00 82.94 80 LYS A O 1
ATOM 655 N N . LEU A 1 81 ? -10.690 2.570 15.648 1.00 74.75 81 LEU A N 1
ATOM 656 C CA . LEU A 1 81 ? -9.406 2.448 16.328 1.00 74.75 81 LEU A CA 1
ATOM 657 C C . LEU A 1 81 ? -9.641 1.946 17.765 1.00 74.75 81 LEU A C 1
ATOM 659 O O . LEU A 1 81 ? -10.613 2.378 18.395 1.00 74.75 81 LEU A O 1
ATOM 663 N N . PRO A 1 82 ? -8.792 1.035 18.274 1.00 74.62 82 PRO A N 1
ATOM 664 C CA . PRO A 1 82 ? -8.779 0.733 19.697 1.00 74.62 82 PRO A CA 1
ATOM 665 C C . PRO A 1 82 ? -8.447 2.002 20.492 1.00 74.62 82 PRO A C 1
ATOM 667 O O . PRO A 1 82 ? -7.991 2.992 19.920 1.00 74.62 82 PRO A O 1
ATOM 670 N N . ASP A 1 83 ? -8.740 1.947 21.792 1.00 84.31 83 ASP A N 1
ATOM 671 C CA . ASP A 1 83 ? -8.621 3.029 22.774 1.00 84.31 83 ASP A CA 1
ATOM 672 C C . ASP A 1 83 ? -7.593 4.111 22.394 1.00 84.31 83 ASP A C 1
ATOM 674 O O . ASP A 1 83 ? -6.396 3.840 22.274 1.00 84.31 83 ASP A O 1
ATOM 678 N N . GLU A 1 84 ? -8.068 5.350 22.217 1.00 83.94 84 GLU A N 1
ATOM 679 C CA . GLU A 1 84 ? -7.228 6.484 21.825 1.00 83.94 84 GLU A CA 1
ATOM 680 C C . GLU A 1 84 ? -6.079 6.731 22.812 1.00 83.94 84 GLU A C 1
ATOM 682 O O . GLU A 1 84 ? -5.058 7.292 22.411 1.00 83.94 84 GLU A O 1
ATOM 687 N N . SER A 1 85 ? -6.194 6.255 24.060 1.00 87.31 85 SER A N 1
ATOM 688 C CA . SER A 1 85 ? -5.112 6.305 25.052 1.00 87.31 85 SER A CA 1
ATOM 689 C C . SER A 1 85 ? -3.840 5.562 24.610 1.00 87.31 85 SER A C 1
ATOM 691 O O . SER A 1 85 ? -2.745 5.878 25.073 1.00 87.31 85 SER A O 1
ATOM 693 N N . GLN A 1 86 ? -3.960 4.606 23.682 1.00 86.75 86 GLN A N 1
ATOM 694 C CA . GLN A 1 86 ? -2.844 3.826 23.140 1.00 86.75 86 GLN A CA 1
ATOM 695 C C . GLN A 1 86 ? -2.141 4.519 21.959 1.00 86.75 86 GLN A C 1
ATOM 697 O O .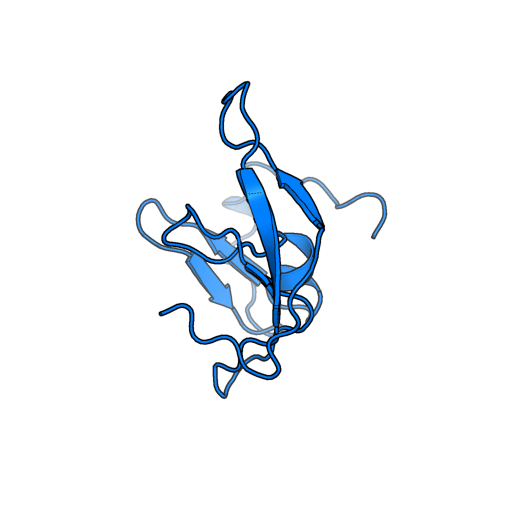 GLN A 1 86 ? -1.124 4.026 21.463 1.00 86.75 86 GLN A O 1
ATOM 702 N N . VAL A 1 87 ? -2.662 5.653 21.474 1.00 87.50 87 VAL A N 1
ATOM 703 C CA . VAL A 1 87 ? -2.088 6.379 20.335 1.00 87.50 87 VAL A CA 1
ATOM 704 C C . VAL A 1 87 ? -0.928 7.258 20.804 1.00 87.50 87 VAL A C 1
ATOM 706 O O . VAL A 1 87 ? -1.128 8.321 21.380 1.00 87.50 87 VAL A O 1
ATOM 709 N N . LEU A 1 88 ? 0.303 6.839 20.496 1.00 90.31 88 LEU A N 1
ATOM 710 C CA . LEU A 1 88 ? 1.517 7.585 20.864 1.00 90.31 88 LEU A CA 1
ATOM 711 C C . LEU A 1 88 ? 1.746 8.850 20.017 1.00 90.31 88 LEU A C 1
ATOM 713 O O . LEU A 1 88 ? 2.323 9.820 20.499 1.00 90.31 88 LEU A O 1
ATOM 717 N N . LEU A 1 89 ? 1.330 8.841 18.746 1.00 87.94 89 LEU A N 1
ATOM 718 C CA . LEU A 1 89 ? 1.509 9.952 17.810 1.00 87.94 89 LEU A CA 1
ATOM 719 C C . LEU A 1 89 ? 0.355 9.984 16.801 1.00 87.94 89 LEU A C 1
ATOM 721 O O . LEU A 1 89 ? 0.083 8.991 16.125 1.00 87.94 89 LEU A O 1
ATOM 725 N N . ARG A 1 90 ? -0.291 11.144 16.659 1.00 86.00 90 ARG A N 1
ATOM 726 C CA . ARG A 1 90 ? -1.312 11.416 15.640 1.00 86.00 90 ARG A CA 1
ATOM 727 C C . ARG A 1 90 ? -0.922 12.695 14.908 1.00 86.00 90 ARG A C 1
ATOM 729 O O . ARG A 1 90 ? -0.894 13.761 15.509 1.00 86.00 90 ARG A O 1
ATOM 736 N N . VAL A 1 91 ? -0.631 12.579 13.615 1.00 85.00 91 VAL A N 1
ATOM 737 C CA . VAL A 1 91 ? -0.333 13.720 12.741 1.00 85.00 91 VAL A CA 1
ATOM 738 C C . VAL A 1 91 ? -1.401 13.755 11.647 1.00 85.00 91 VAL A C 1
ATOM 740 O O . VAL A 1 91 ? -1.574 12.742 10.960 1.00 85.00 91 VAL A O 1
ATOM 743 N N . PRO A 1 92 ? -2.165 14.852 11.498 1.00 82.44 92 PRO A N 1
ATOM 744 C CA . PRO A 1 92 ? -3.123 14.971 10.408 1.00 82.44 92 PRO A CA 1
ATOM 745 C C . PRO A 1 92 ? -2.385 14.958 9.065 1.00 82.44 92 PRO A C 1
ATOM 747 O O . PRO A 1 92 ? -1.265 15.450 8.949 1.00 82.44 92 PRO A O 1
ATOM 750 N N . ARG A 1 93 ? -3.013 14.388 8.034 1.00 74.31 93 ARG A N 1
ATOM 751 C CA . ARG A 1 93 ? -2.503 14.550 6.671 1.00 74.31 93 ARG A CA 1
ATOM 752 C C . ARG A 1 93 ? -2.810 15.960 6.205 1.00 74.31 93 ARG A C 1
ATOM 754 O O . ARG A 1 93 ? -3.973 16.349 6.155 1.00 74.31 93 ARG A O 1
ATOM 761 N N . GLU A 1 94 ? -1.771 16.688 5.840 1.00 67.00 94 GLU A N 1
ATOM 762 C CA . GLU A 1 94 ? -1.898 17.960 5.146 1.00 67.00 94 GLU A CA 1
ATOM 763 C C . GLU A 1 94 ? -1.829 17.687 3.636 1.00 67.00 94 GLU A C 1
ATOM 765 O O . GLU A 1 94 ? -0.903 17.022 3.178 1.00 67.00 94 GLU A O 1
ATOM 770 N N . ASN A 1 95 ? -2.810 18.194 2.880 1.00 57.41 95 ASN A N 1
ATOM 771 C CA . ASN A 1 95 ? -2.893 18.152 1.409 1.00 57.41 95 ASN A CA 1
ATOM 772 C C . ASN A 1 95 ? -3.063 16.753 0.773 1.00 57.41 95 ASN A C 1
ATOM 774 O O . ASN A 1 95 ? -2.098 16.159 0.293 1.00 57.41 95 ASN A O 1
ATOM 778 N N . ASN A 1 96 ? -4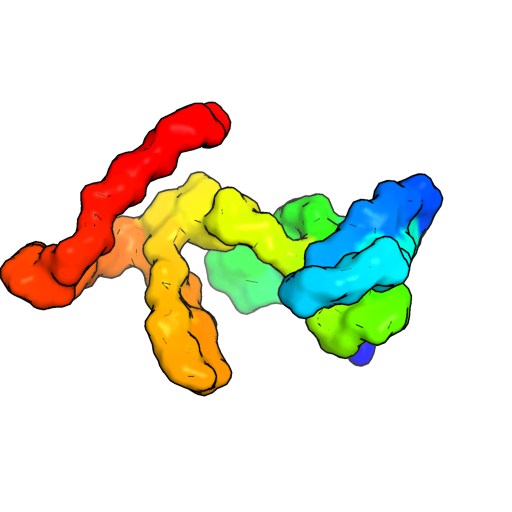.310 16.270 0.698 1.00 53.09 96 ASN A N 1
ATOM 779 C CA . ASN A 1 96 ? -4.701 15.251 -0.288 1.00 53.09 96 ASN A CA 1
ATOM 780 C C . ASN A 1 96 ? -5.195 15.926 -1.569 1.00 53.09 96 ASN A C 1
ATOM 782 O O . ASN A 1 96 ? -6.069 16.814 -1.436 1.00 53.09 96 ASN A O 1
#

Organism: Tanacetum cinerariifolium (NCBI:txid118510)

Radius of gyration: 15.81 Å; chains: 1; bounding box: 38×31×46 Å

Foldseek 3Di:
DPPFDPKDFDQADFADDDPPPGGFTFGTFGKDDPVVDIFGGFTDGPPDPDIDDDPCSLPVQCWDWADDPPDIDTHDNPDDDPDPVPDPDDDDDDDD

Sequence (96 aa):
MSYLFDFEKLNGGYVAFGGNLKGRKIFGKGKIKTGKLDFDDVYFVKELKFNLFSVSQRCDKKNSVFFTNTEYLVLSPNFKLPDESQVLLRVPRENN

Secondary structure (DSSP, 8-state):
----EEEEE----EE--TT-SSPEEEEEEEEEE-SS-EEEEEEEETT-SS-B--HHHHHTTS-EEEE-SS-EEEE-TTPPPS-GGG-S---PPP--